Protein AF-A0A2V7B7Y8-F1 (afdb_monomer)

Solvent-accessible surface area (backbone atoms only — no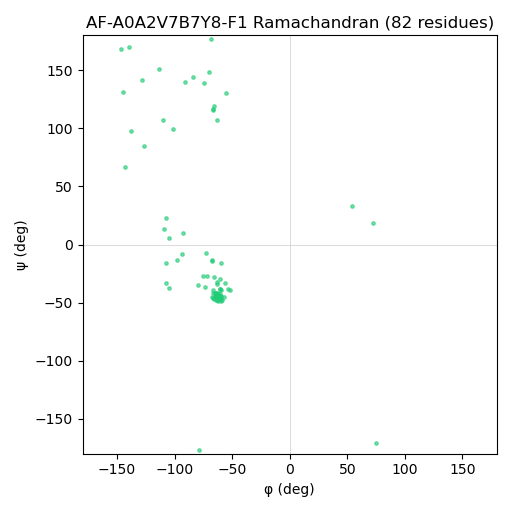t comparable to full-atom values): 4716 Å² total; per-residue (Å²): 137,84,92,70,79,80,82,41,69,66,55,50,50,52,52,50,53,52,50,51,48,52,52,43,21,56,44,37,76,80,52,54,90,46,60,52,80,53,70,30,77,92,50,37,63,37,67,64,37,95,86,26,74,66,6,24,36,90,50,20,20,34,40,53,26,37,51,27,50,48,39,42,55,52,51,52,51,52,48,50,76,73,74,108

Structure (mmCIF, N/CA/C/O backbone):
data_AF-A0A2V7B7Y8-F1
#
_entry.id   AF-A0A2V7B7Y8-F1
#
loop_
_atom_site.group_PDB
_atom_site.id
_atom_site.type_symbol
_atom_site.label_atom_id
_atom_site.label_alt_id
_atom_site.label_comp_id
_atom_site.label_asym_id
_atom_site.label_entity_id
_atom_site.label_seq_id
_atom_site.pdbx_PDB_ins_code
_atom_site.Cartn_x
_atom_site.Cartn_y
_atom_site.Cartn_z
_atom_site.occupancy
_atom_site.B_iso_or_equiv
_atom_site.auth_seq_id
_atom_site.auth_comp_id
_atom_site.auth_asym_id
_atom_site.auth_atom_id
_atom_site.pdbx_PDB_model_num
ATOM 1 N N . MET A 1 1 ? -23.970 12.139 27.250 1.00 48.34 1 MET A N 1
ATOM 2 C CA . MET A 1 1 ? -23.126 11.389 26.286 1.00 48.34 1 MET A CA 1
ATOM 3 C C . MET A 1 1 ? -22.567 12.347 25.231 1.00 48.34 1 MET A C 1
ATOM 5 O O . MET A 1 1 ? -23.233 12.630 24.245 1.00 48.34 1 MET A O 1
ATOM 9 N N . ARG A 1 2 ? -21.385 12.940 25.453 1.00 56.00 2 ARG A N 1
ATOM 10 C CA . ARG A 1 2 ? -20.836 13.989 24.572 1.00 56.00 2 ARG A CA 1
ATOM 11 C C . ARG A 1 2 ? -19.776 13.384 23.649 1.00 56.00 2 ARG A C 1
ATOM 13 O O . ARG A 1 2 ? -18.642 13.174 24.060 1.00 56.00 2 ARG A O 1
ATOM 20 N N . ARG A 1 3 ? -20.161 13.084 22.405 1.00 62.66 3 ARG A N 1
ATOM 21 C CA . ARG A 1 3 ? -19.255 12.626 21.341 1.00 62.66 3 ARG A CA 1
ATOM 22 C C . ARG A 1 3 ? -18.235 13.726 21.027 1.00 62.66 3 ARG A C 1
ATOM 24 O O . ARG A 1 3 ? -18.604 14.730 20.426 1.00 62.66 3 ARG A O 1
ATOM 31 N N . ARG A 1 4 ? -16.971 13.566 21.431 1.00 57.38 4 ARG A N 1
ATOM 32 C CA . ARG A 1 4 ? -15.848 14.379 20.922 1.00 57.38 4 ARG A CA 1
ATOM 33 C C . ARG A 1 4 ? -14.559 13.551 20.768 1.00 57.38 4 ARG A C 1
ATOM 35 O O . ARG A 1 4 ? -13.590 13.835 21.461 1.00 57.38 4 ARG A O 1
ATOM 42 N N . PRO A 1 5 ? -14.502 12.567 19.850 1.00 55.53 5 PRO A N 1
ATOM 43 C CA . PRO A 1 5 ? -13.238 11.902 19.513 1.00 55.53 5 PRO A CA 1
ATOM 44 C C . PRO A 1 5 ? -12.276 12.789 18.686 1.00 55.53 5 PRO A C 1
ATOM 46 O O . PRO A 1 5 ? -11.128 12.429 18.481 1.00 55.53 5 PRO A O 1
ATOM 49 N N . LEU A 1 6 ? -12.708 13.975 18.237 1.00 56.09 6 LEU A N 1
ATOM 50 C CA . LEU A 1 6 ? -12.002 14.801 17.241 1.00 56.09 6 LEU A CA 1
ATOM 51 C C . LEU A 1 6 ? -11.031 15.854 17.809 1.00 56.09 6 LEU A C 1
ATOM 53 O O . LEU A 1 6 ? -10.569 16.714 17.066 1.00 56.09 6 LEU A O 1
ATOM 57 N N . ARG A 1 7 ? -10.730 15.845 19.114 1.00 63.00 7 ARG A N 1
ATOM 58 C CA . ARG A 1 7 ? -9.859 16.876 19.722 1.00 63.00 7 ARG A CA 1
ATOM 59 C C . ARG A 1 7 ? -8.377 16.484 19.789 1.00 63.00 7 ARG A C 1
ATOM 61 O O . ARG A 1 7 ? -7.550 17.327 20.115 1.00 63.00 7 ARG A O 1
ATOM 68 N N . HIS A 1 8 ? -8.042 15.236 19.461 1.00 79.31 8 HIS A N 1
ATOM 69 C CA . HIS A 1 8 ? -6.672 14.729 19.481 1.00 79.31 8 HIS A CA 1
ATOM 70 C C . HIS A 1 8 ? -6.195 14.480 18.052 1.00 79.31 8 HIS A C 1
ATOM 72 O O . HIS A 1 8 ? -6.622 13.527 17.406 1.00 79.31 8 HIS A O 1
ATOM 78 N N . VAL A 1 9 ? -5.296 15.344 17.574 1.00 84.94 9 VAL A N 1
ATOM 79 C CA . VAL A 1 9 ? -4.707 15.288 16.224 1.00 84.94 9 VAL A CA 1
ATOM 80 C C . VAL A 1 9 ? -4.140 13.898 15.922 1.00 84.94 9 VAL A C 1
ATOM 82 O O . VAL A 1 9 ? -4.361 13.371 14.837 1.00 84.94 9 VAL A O 1
ATOM 85 N N . THR A 1 10 ? -3.510 13.261 16.912 1.00 88.69 10 THR A N 1
ATOM 86 C CA . THR A 1 10 ? -2.969 11.900 16.814 1.00 88.69 10 THR A CA 1
ATOM 87 C C . THR A 1 10 ? -4.041 10.853 16.515 1.00 88.69 10 THR A C 1
ATOM 89 O O . THR A 1 10 ? -3.827 9.985 15.675 1.00 88.69 10 THR A O 1
ATOM 92 N N . PHE A 1 11 ? -5.208 10.939 17.164 1.00 89.00 11 PHE A N 1
ATOM 93 C CA . PHE A 1 11 ? -6.305 9.996 16.932 1.00 89.00 11 PHE A CA 1
ATOM 94 C C . PHE A 1 11 ? -6.871 10.162 15.520 1.00 89.00 11 PH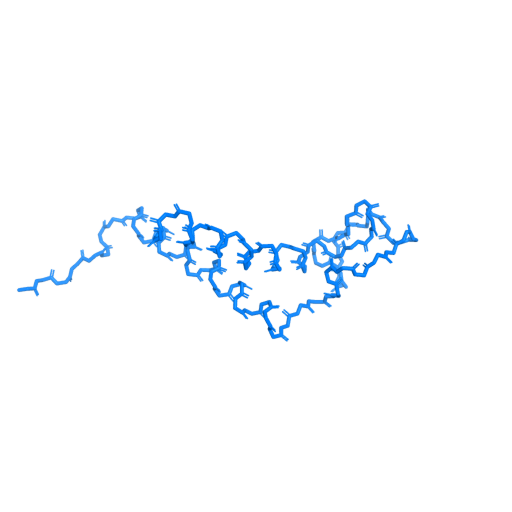E A C 1
ATOM 96 O O . PHE A 1 11 ? -7.033 9.180 14.799 1.00 89.00 11 PHE A O 1
ATOM 103 N N . THR A 1 12 ? -7.102 11.406 15.094 1.00 90.88 12 THR A N 1
ATOM 104 C CA . THR A 1 12 ? -7.590 11.700 13.741 1.00 90.88 12 THR A CA 1
ATOM 105 C C . THR A 1 12 ? -6.597 11.241 12.671 1.00 90.88 12 THR A C 1
ATOM 107 O O . THR A 1 12 ? -7.013 10.625 11.693 1.00 90.88 12 THR A O 1
ATOM 110 N N . LEU A 1 13 ? -5.293 11.475 12.866 1.00 93.00 13 LEU A N 1
ATOM 111 C CA . LEU A 1 13 ? -4.235 10.987 11.973 1.00 93.00 13 LEU A CA 1
ATOM 112 C C . LEU A 1 13 ? -4.216 9.460 11.892 1.00 93.00 13 LEU A C 1
ATOM 114 O O . LEU A 1 13 ? -4.189 8.911 10.793 1.00 93.00 13 LEU A O 1
ATOM 118 N N . GLY A 1 14 ? -4.277 8.777 13.037 1.00 92.25 14 GLY A N 1
ATOM 119 C CA . GLY A 1 14 ? -4.297 7.315 13.084 1.00 92.25 14 GLY A CA 1
ATOM 120 C C . GLY A 1 14 ? -5.489 6.731 12.326 1.00 92.25 14 GLY A C 1
ATOM 121 O O . GLY A 1 14 ? -5.318 5.840 11.492 1.00 92.25 14 GLY A O 1
ATOM 122 N N . VAL A 1 15 ? -6.687 7.282 12.546 1.00 93.00 15 VAL A N 1
ATOM 123 C CA . VAL A 1 15 ? -7.898 6.877 11.815 1.00 93.00 15 VAL A CA 1
ATOM 124 C C . VAL A 1 15 ? -7.768 7.172 10.321 1.00 93.00 15 VAL A C 1
ATOM 126 O O . VAL A 1 15 ? -8.103 6.310 9.511 1.00 93.00 15 VAL A O 1
ATOM 129 N N . ALA A 1 16 ? -7.256 8.343 9.936 1.00 94.62 16 ALA A N 1
ATOM 130 C CA . ALA A 1 16 ? -7.100 8.724 8.533 1.00 94.62 16 ALA A CA 1
ATOM 131 C C . ALA A 1 16 ? -6.140 7.789 7.780 1.00 94.62 16 ALA A C 1
ATOM 133 O O . ALA A 1 16 ? -6.500 7.269 6.724 1.00 94.62 16 ALA A O 1
ATOM 134 N N . VAL A 1 17 ? -4.957 7.516 8.342 1.00 93.62 17 VAL A N 1
ATOM 135 C CA . VAL A 1 17 ? -3.963 6.613 7.736 1.00 93.62 17 VAL A CA 1
ATOM 136 C C . VAL A 1 17 ? -4.499 5.185 7.656 1.00 93.62 17 VAL A C 1
ATOM 138 O O . VAL A 1 17 ? -4.399 4.550 6.609 1.00 93.62 17 VAL A O 1
ATOM 141 N N . THR A 1 18 ? -5.124 4.691 8.728 1.00 93.25 18 THR A N 1
ATOM 142 C CA . THR A 1 18 ? -5.707 3.339 8.741 1.00 93.25 18 THR A CA 1
ATOM 143 C C . THR A 1 18 ? -6.808 3.208 7.693 1.00 93.25 18 THR A C 1
ATOM 145 O O . THR A 1 18 ? -6.824 2.248 6.927 1.00 93.25 18 THR A O 1
ATOM 148 N N . THR A 1 19 ? -7.695 4.203 7.603 1.00 94.56 19 THR A N 1
ATOM 149 C CA . THR A 1 19 ? -8.766 4.229 6.597 1.00 94.56 19 THR A CA 1
ATOM 150 C C . THR A 1 19 ? -8.183 4.233 5.187 1.00 94.56 19 THR A C 1
ATOM 152 O O . THR A 1 19 ? -8.630 3.461 4.343 1.00 94.56 19 THR A O 1
ATOM 155 N N . LEU A 1 20 ? -7.148 5.038 4.932 1.00 94.69 20 LEU A N 1
ATOM 156 C CA . LEU A 1 20 ? -6.471 5.078 3.636 1.00 94.69 20 LEU A CA 1
ATOM 157 C C . LEU A 1 20 ? -5.871 3.715 3.252 1.00 94.69 20 LEU A C 1
ATOM 159 O O . LEU A 1 20 ? -6.038 3.277 2.113 1.00 94.69 20 LEU A O 1
ATOM 163 N N . LEU A 1 21 ? -5.212 3.024 4.188 1.00 93.00 21 LEU A N 1
ATOM 164 C CA . LEU A 1 21 ? -4.644 1.693 3.946 1.00 93.00 21 LEU A CA 1
ATOM 165 C C . LEU A 1 21 ? -5.726 0.654 3.644 1.00 93.00 21 LEU A C 1
ATOM 167 O O . LEU A 1 21 ? -5.585 -0.111 2.691 1.00 93.00 21 LEU A O 1
ATOM 171 N N . VAL A 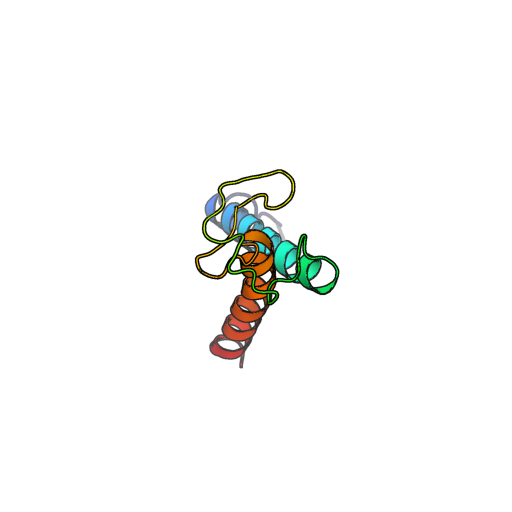1 22 ? -6.818 0.657 4.412 1.00 94.12 22 VAL A N 1
ATOM 172 C CA . VAL A 1 22 ? -7.955 -0.250 4.193 1.00 94.12 22 VAL A CA 1
ATOM 173 C C . VAL A 1 22 ? -8.599 0.007 2.833 1.00 94.12 22 VAL A C 1
ATOM 175 O O . VAL A 1 22 ? -8.850 -0.943 2.098 1.00 94.12 22 VAL A O 1
ATOM 178 N N . LEU A 1 23 ? -8.813 1.271 2.456 1.00 94.12 23 LEU A N 1
ATOM 179 C CA . LEU A 1 23 ? -9.351 1.624 1.140 1.00 94.12 23 LEU A CA 1
ATOM 180 C C . LEU A 1 23 ? -8.413 1.198 0.008 1.00 94.12 23 LEU A C 1
ATOM 182 O O . LEU A 1 23 ? -8.874 0.658 -0.992 1.00 94.12 23 LEU A O 1
ATOM 186 N N . THR A 1 24 ? -7.105 1.388 0.175 1.00 90.94 24 THR A N 1
ATOM 187 C CA . THR A 1 24 ? -6.100 0.972 -0.816 1.00 90.94 24 THR A CA 1
ATOM 188 C C . THR A 1 24 ? -6.093 -0.548 -0.995 1.00 90.94 24 THR A C 1
ATOM 190 O O . THR A 1 24 ? -6.060 -1.040 -2.122 1.00 90.94 24 THR A O 1
ATOM 193 N N . ALA A 1 25 ? -6.170 -1.297 0.106 1.00 91.31 25 ALA A N 1
ATOM 194 C CA . ALA A 1 25 ? -6.254 -2.753 0.088 1.00 91.31 25 ALA A CA 1
ATOM 195 C C . ALA A 1 25 ? -7.575 -3.247 -0.521 1.00 91.31 25 ALA A C 1
ATOM 197 O O . ALA A 1 25 ? -7.571 -4.172 -1.323 1.00 91.31 25 ALA A O 1
ATOM 198 N N . ALA A 1 26 ? -8.703 -2.617 -0.188 1.00 92.12 26 ALA A N 1
ATOM 199 C CA . ALA A 1 26 ? -10.000 -2.957 -0.768 1.00 92.12 26 ALA A CA 1
ATOM 200 C C . ALA A 1 26 ? -10.032 -2.672 -2.277 1.00 92.12 26 ALA A C 1
ATOM 202 O O . ALA A 1 26 ? -10.489 -3.507 -3.056 1.00 92.12 26 ALA A O 1
ATOM 203 N N . LEU A 1 27 ? -9.488 -1.527 -2.700 1.00 91.38 27 LEU A N 1
ATOM 204 C CA . LEU A 1 27 ? -9.377 -1.169 -4.111 1.00 91.38 27 LEU A CA 1
ATOM 205 C C . LEU A 1 27 ? -8.526 -2.189 -4.877 1.00 91.38 27 LEU A C 1
ATOM 207 O O . LEU A 1 27 ? -8.897 -2.565 -5.985 1.00 91.38 27 LEU A O 1
ATOM 211 N N . SER A 1 28 ? -7.455 -2.708 -4.266 1.00 89.69 28 SER A N 1
ATOM 212 C CA . SER A 1 28 ? -6.570 -3.706 -4.885 1.00 89.69 28 SER A CA 1
ATOM 213 C C . SER A 1 28 ? -7.199 -5.081 -5.116 1.00 89.69 28 SER A C 1
ATOM 215 O O . SER A 1 28 ? -6.645 -5.894 -5.862 1.00 89.69 28 SER A O 1
ATOM 217 N N . LEU A 1 29 ? -8.354 -5.358 -4.503 1.00 86.25 29 LEU A N 1
ATOM 218 C CA . LEU A 1 29 ? -9.130 -6.567 -4.782 1.00 86.25 29 LEU A CA 1
ATOM 219 C C . LEU A 1 29 ? -9.878 -6.477 -6.115 1.00 86.25 29 LEU A C 1
ATOM 221 O O . LEU A 1 29 ? -10.134 -7.512 -6.724 1.00 86.25 29 LEU A O 1
ATOM 225 N N . VAL A 1 30 ? -10.216 -5.263 -6.558 1.00 88.00 30 VAL A N 1
ATOM 226 C CA . VAL A 1 30 ? -10.992 -5.020 -7.783 1.00 88.00 30 VAL A CA 1
ATOM 227 C C . VAL A 1 30 ? -10.105 -4.499 -8.913 1.00 88.00 30 VAL A C 1
ATOM 229 O O . VAL A 1 30 ? -10.309 -4.863 -10.067 1.00 88.00 30 VAL A O 1
ATOM 232 N N . TYR A 1 31 ? -9.118 -3.658 -8.594 1.00 87.12 31 TYR A N 1
ATOM 233 C CA . TYR A 1 31 ? -8.273 -2.986 -9.574 1.00 87.12 31 TYR A CA 1
ATOM 234 C C . TYR A 1 31 ? -6.834 -2.810 -9.086 1.00 87.12 31 TYR A C 1
ATOM 236 O O . TYR A 1 31 ? -6.577 -2.260 -8.013 1.00 87.12 31 TYR A O 1
ATOM 244 N N . THR A 1 32 ? -5.888 -3.189 -9.940 1.00 83.81 32 THR A N 1
ATOM 245 C CA . THR A 1 32 ? -4.481 -2.792 -9.850 1.00 83.81 32 THR A CA 1
ATOM 246 C C . THR A 1 32 ? -4.028 -2.221 -11.199 1.00 83.81 32 THR A C 1
ATOM 248 O O . THR A 1 32 ? -4.444 -2.747 -12.231 1.00 83.81 32 THR A O 1
ATOM 251 N N . PRO A 1 33 ? -3.187 -1.167 -11.221 1.00 81.62 33 PRO A N 1
ATOM 252 C CA . PRO A 1 33 ? -2.687 -0.556 -12.460 1.00 81.62 33 PRO A CA 1
ATOM 253 C C . PRO A 1 33 ? -2.020 -1.540 -13.426 1.00 81.62 33 PRO A C 1
ATOM 255 O O . PRO A 1 33 ? -2.183 -1.434 -14.637 1.00 81.62 33 PRO A O 1
ATOM 258 N N . ALA A 1 34 ? -1.278 -2.501 -12.883 1.00 82.62 34 ALA A N 1
ATOM 259 C CA . ALA A 1 34 ? -0.675 -3.592 -13.626 1.00 82.62 34 ALA A CA 1
ATOM 260 C C . ALA A 1 34 ? -0.791 -4.890 -12.819 1.00 82.62 34 ALA A C 1
ATOM 262 O O . ALA A 1 34 ? -1.170 -4.881 -11.643 1.00 82.62 34 ALA A O 1
ATOM 263 N N . ASP A 1 35 ? -0.469 -6.019 -13.448 1.00 80.38 35 ASP A N 1
ATOM 264 C CA . ASP A 1 35 ? -0.396 -7.297 -12.746 1.00 80.38 35 ASP A CA 1
ATOM 265 C C . ASP A 1 35 ? 0.779 -7.259 -11.741 1.00 80.38 35 ASP A C 1
ATOM 267 O O . ASP A 1 35 ? 1.939 -7.132 -12.146 1.00 80.38 35 ASP A O 1
ATOM 271 N N . PRO A 1 36 ? 0.514 -7.361 -10.423 1.00 78.44 36 PRO A N 1
ATOM 272 C CA . PRO A 1 36 ? 1.549 -7.288 -9.393 1.00 78.44 36 PRO A CA 1
ATOM 273 C C . PRO A 1 36 ? 2.524 -8.478 -9.408 1.00 78.44 36 PRO A C 1
ATOM 275 O O . PRO A 1 36 ? 3.562 -8.419 -8.738 1.00 78.44 36 PRO A O 1
ATOM 278 N N . LEU A 1 37 ? 2.203 -9.562 -10.119 1.00 80.88 37 LEU A N 1
ATOM 279 C CA . LEU A 1 37 ? 3.035 -10.762 -10.234 1.00 80.88 37 LEU A CA 1
ATOM 280 C C . LEU A 1 37 ? 3.700 -10.905 -11.608 1.00 80.88 37 LEU A C 1
ATOM 282 O O . LEU A 1 37 ? 4.674 -11.654 -11.714 1.00 80.88 37 LEU A O 1
ATOM 286 N N . ALA A 1 38 ? 3.238 -10.177 -12.626 1.00 82.88 38 ALA A N 1
ATOM 287 C CA . ALA A 1 38 ? 3.827 -10.224 -13.960 1.00 82.88 38 ALA A CA 1
ATOM 288 C C . ALA A 1 38 ? 5.250 -9.651 -13.958 1.00 82.88 38 ALA A C 1
ATOM 290 O O . ALA A 1 38 ? 5.473 -8.470 -13.700 1.00 82.88 38 ALA A O 1
ATOM 291 N N . MET A 1 39 ? 6.228 -10.505 -14.255 1.00 83.31 39 MET A N 1
ATOM 292 C CA . MET A 1 39 ? 7.637 -10.123 -14.324 1.00 83.31 39 MET A CA 1
ATOM 293 C C . MET A 1 39 ? 8.019 -9.701 -15.742 1.00 83.31 39 MET A C 1
ATOM 295 O O . MET A 1 39 ? 7.644 -10.351 -16.717 1.00 83.31 39 MET A O 1
ATOM 299 N N . SER A 1 40 ? 8.834 -8.652 -15.846 1.00 81.12 40 SER A N 1
ATOM 300 C CA . SER A 1 40 ? 9.383 -8.168 -17.113 1.00 81.12 40 SER A CA 1
ATOM 301 C C . SER A 1 40 ? 10.855 -7.811 -16.944 1.00 81.12 40 SER A C 1
ATOM 303 O O . SER A 1 40 ? 11.212 -6.720 -16.507 1.00 81.12 40 SER A O 1
ATOM 305 N N . ILE A 1 41 ? 11.750 -8.728 -17.320 1.00 78.75 41 ILE A N 1
ATOM 306 C CA . ILE A 1 41 ? 13.202 -8.503 -17.197 1.00 78.75 41 ILE A CA 1
ATOM 307 C C . ILE A 1 41 ? 13.651 -7.321 -18.072 1.00 78.75 41 ILE A C 1
ATOM 309 O O . ILE A 1 41 ? 14.534 -6.559 -17.675 1.00 78.75 41 ILE A O 1
ATOM 313 N N . ALA A 1 42 ? 13.012 -7.137 -19.231 1.00 80.88 42 ALA A N 1
ATOM 314 C CA . ALA A 1 42 ? 13.288 -6.028 -20.140 1.00 80.88 42 ALA A CA 1
ATOM 315 C C . ALA A 1 42 ? 12.917 -4.656 -19.542 1.00 80.88 42 ALA A C 1
ATOM 317 O O . ALA A 1 42 ? 13.535 -3.654 -19.890 1.00 80.88 42 ALA A O 1
ATOM 318 N N . GLY A 1 43 ? 11.935 -4.609 -18.635 1.00 78.00 43 GLY A N 1
ATOM 319 C CA . GLY A 1 43 ? 11.406 -3.383 -18.032 1.00 78.00 43 GLY A CA 1
ATOM 320 C C . GLY A 1 43 ? 11.800 -3.155 -16.571 1.00 78.00 43 GLY A C 1
ATOM 321 O O . GLY A 1 43 ? 11.076 -2.465 -15.859 1.00 78.00 43 GLY A O 1
ATOM 322 N N . ARG A 1 44 ? 12.896 -3.751 -16.086 1.00 85.81 44 ARG A N 1
ATOM 323 C CA . ARG A 1 44 ? 13.346 -3.623 -14.686 1.00 85.81 44 ARG A CA 1
ATOM 324 C C . ARG A 1 44 ? 13.886 -2.232 -14.348 1.00 85.81 44 ARG A C 1
ATOM 326 O O . ARG A 1 44 ? 14.526 -1.604 -15.188 1.00 85.81 44 ARG A O 1
ATOM 333 N N . LEU A 1 45 ? 13.710 -1.816 -13.091 1.00 84.06 45 LEU A N 1
ATOM 334 C CA . LEU A 1 45 ? 14.252 -0.565 -12.534 1.00 84.06 45 LEU A CA 1
ATOM 335 C C . LEU A 1 45 ? 13.874 0.689 -13.342 1.00 84.06 45 LEU A C 1
ATOM 337 O O . LEU A 1 45 ? 14.649 1.643 -13.430 1.00 84.06 45 LEU A O 1
ATOM 341 N N . GLN A 1 46 ? 12.688 0.691 -13.947 1.00 87.56 46 GLN A N 1
ATOM 342 C CA . GLN A 1 46 ? 12.167 1.876 -14.612 1.00 87.56 46 GLN A CA 1
ATOM 343 C C . GLN A 1 46 ? 11.696 2.886 -13.569 1.00 87.56 46 GLN A C 1
ATOM 345 O O . GLN A 1 46 ? 11.080 2.527 -12.563 1.00 87.56 46 GLN A O 1
ATOM 350 N N . GLY A 1 47 ? 11.984 4.162 -13.824 1.00 87.56 47 GLY A N 1
ATOM 351 C CA . GLY A 1 47 ? 11.502 5.259 -12.995 1.00 87.56 47 GLY A CA 1
ATOM 352 C C . GLY A 1 47 ? 9.983 5.472 -13.100 1.00 87.56 47 GLY A C 1
ATOM 353 O O . GLY A 1 47 ? 9.305 4.806 -13.889 1.00 87.56 47 GLY A O 1
ATOM 354 N N . PRO A 1 48 ? 9.441 6.423 -12.321 1.00 88.94 48 PRO A N 1
ATOM 355 C CA . PRO A 1 48 ? 8.030 6.796 -12.365 1.00 88.94 48 PRO A CA 1
ATOM 356 C C . PRO A 1 48 ? 7.584 7.190 -13.778 1.00 88.94 48 PRO A C 1
ATOM 358 O O . PRO A 1 48 ? 8.220 8.014 -14.436 1.00 88.94 48 PRO A O 1
ATOM 361 N N . SER A 1 49 ? 6.475 6.622 -14.241 1.00 86.56 49 SER A N 1
ATOM 362 C CA . SER A 1 49 ? 5.861 6.923 -15.537 1.00 86.56 49 SER A CA 1
ATOM 363 C C . SER A 1 49 ? 4.337 6.820 -15.456 1.00 86.56 49 SER A C 1
ATOM 365 O O . SER A 1 49 ? 3.793 6.299 -14.488 1.00 86.56 49 SER A O 1
ATOM 367 N N . ALA A 1 50 ? 3.622 7.290 -16.482 1.00 83.38 50 ALA A N 1
ATOM 368 C CA . ALA A 1 50 ? 2.162 7.162 -16.528 1.00 83.38 50 ALA A CA 1
ATOM 369 C C . ALA A 1 50 ? 1.689 5.693 -16.513 1.00 83.38 50 ALA A C 1
ATOM 371 O O . ALA A 1 50 ? 0.617 5.405 -15.990 1.00 83.38 50 ALA A O 1
ATOM 372 N N . ALA A 1 51 ? 2.496 4.773 -17.057 1.00 84.19 51 ALA A N 1
ATOM 373 C CA . ALA A 1 51 ? 2.232 3.335 -17.019 1.00 84.19 51 ALA A CA 1
ATOM 374 C C . ALA A 1 51 ? 2.612 2.704 -15.668 1.00 84.19 51 ALA A C 1
ATOM 376 O O . ALA A 1 51 ? 1.923 1.806 -15.193 1.00 84.19 51 ALA A O 1
ATOM 377 N N . HIS A 1 52 ? 3.681 3.205 -15.041 1.00 85.44 52 HIS A N 1
ATOM 378 C CA . HIS A 1 52 ? 4.181 2.746 -13.748 1.00 85.44 52 HIS A CA 1
ATOM 379 C C . HIS A 1 52 ? 4.324 3.929 -12.790 1.00 85.44 52 HIS A C 1
ATOM 381 O O . HIS A 1 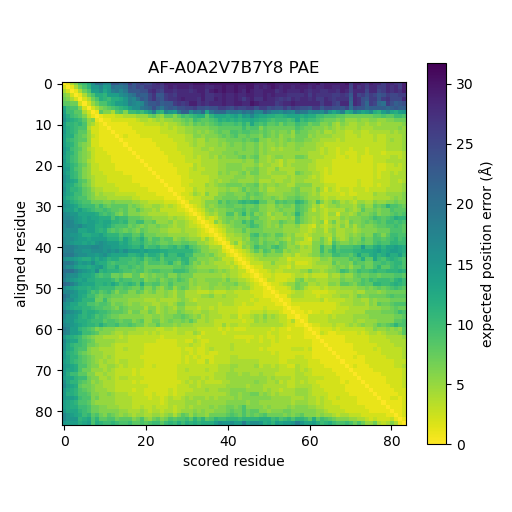52 ? 5.420 4.488 -12.680 1.00 85.44 52 HIS A O 1
ATOM 387 N N . PRO A 1 53 ? 3.252 4.341 -12.085 1.00 85.56 53 PRO A N 1
ATOM 388 C CA . PRO A 1 53 ? 3.256 5.574 -11.295 1.00 85.56 53 PRO A CA 1
ATOM 389 C C . PRO A 1 53 ? 4.381 5.633 -10.261 1.00 85.56 53 PRO A C 1
ATOM 391 O O . PRO A 1 53 ? 4.925 6.703 -10.005 1.00 85.56 53 PRO A O 1
ATOM 394 N N . PHE A 1 54 ? 4.761 4.481 -9.700 1.00 87.50 54 PHE A N 1
ATOM 395 C CA . PHE A 1 54 ? 5.872 4.341 -8.749 1.00 87.50 54 PHE A CA 1
ATOM 396 C C . PHE A 1 54 ? 7.092 3.616 -9.340 1.00 87.50 54 PHE A C 1
ATOM 398 O O . PHE A 1 54 ? 7.996 3.230 -8.601 1.00 87.50 54 PHE A O 1
ATOM 405 N N . GLY A 1 55 ? 7.132 3.441 -10.661 1.00 89.25 55 GLY A N 1
ATOM 406 C CA . GLY A 1 55 ? 8.177 2.701 -11.356 1.00 89.25 55 GLY A CA 1
ATOM 407 C C . GLY A 1 55 ? 8.060 1.185 -11.202 1.00 89.25 55 GLY A C 1
ATOM 408 O O . GLY A 1 55 ? 7.062 0.652 -10.698 1.00 89.25 55 GLY A O 1
ATOM 409 N N . THR A 1 56 ? 9.100 0.490 -11.654 1.00 90.88 5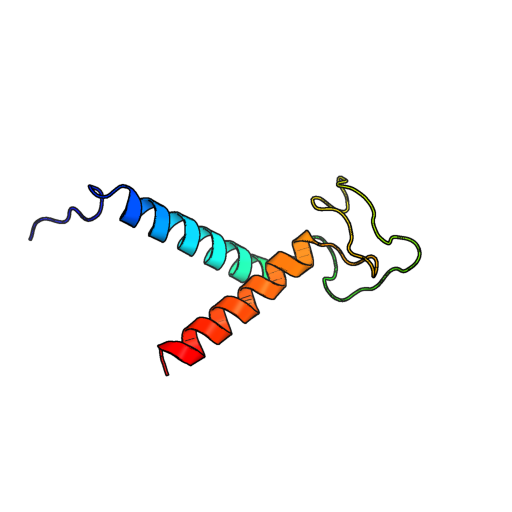6 THR A N 1
ATOM 410 C CA . THR A 1 56 ? 9.188 -0.970 -11.594 1.00 90.88 56 THR A CA 1
ATOM 411 C C . THR A 1 56 ? 10.293 -1.440 -10.653 1.00 90.88 56 THR A C 1
ATOM 413 O O . THR A 1 56 ? 11.303 -0.767 -10.442 1.00 90.88 56 THR A O 1
ATOM 416 N N . ASP A 1 57 ? 10.108 -2.618 -10.061 1.00 88.56 57 ASP A N 1
ATOM 417 C CA . ASP A 1 57 ? 11.114 -3.225 -9.193 1.00 88.56 57 ASP A CA 1
ATOM 418 C C . ASP A 1 57 ? 12.251 -3.904 -9.988 1.00 88.56 57 ASP A C 1
ATOM 420 O O . ASP A 1 57 ? 12.310 -3.877 -11.221 1.00 88.56 57 ASP A O 1
ATOM 424 N N . GLN A 1 58 ? 13.180 -4.546 -9.273 1.00 86.75 58 GLN A N 1
ATOM 425 C CA . GLN A 1 58 ? 14.307 -5.285 -9.864 1.00 86.75 58 GLN A CA 1
ATOM 426 C C . GLN A 1 58 ? 13.890 -6.445 -10.795 1.00 86.75 58 GLN A C 1
ATOM 428 O O . GLN A 1 58 ? 14.709 -6.935 -11.570 1.00 86.75 58 GLN A O 1
ATOM 433 N N . TYR A 1 59 ? 12.625 -6.869 -10.730 1.00 84.81 59 TYR A N 1
ATOM 434 C CA . TYR A 1 59 ? 12.024 -7.909 -11.566 1.00 84.81 59 TYR A CA 1
ATOM 435 C C . TYR A 1 59 ? 11.093 -7.326 -12.646 1.00 84.81 59 TYR A C 1
ATOM 437 O O . TYR A 1 59 ? 10.415 -8.079 -13.347 1.00 84.81 59 TYR A O 1
ATOM 445 N N . GLY A 1 60 ? 11.040 -5.995 -12.769 1.00 84.06 60 GLY A N 1
ATOM 446 C CA . GLY A 1 60 ? 10.166 -5.285 -13.700 1.00 84.06 60 GLY A CA 1
ATOM 447 C C . GLY A 1 60 ? 8.694 -5.295 -13.317 1.00 84.06 60 GLY A C 1
ATOM 448 O O . GLY A 1 60 ? 7.853 -5.053 -14.176 1.00 84.06 60 GLY A O 1
ATOM 449 N N . ARG A 1 61 ? 8.371 -5.587 -12.054 1.00 89.38 61 ARG A N 1
ATOM 450 C CA . ARG A 1 61 ? 6.989 -5.557 -11.560 1.00 89.38 61 ARG A CA 1
ATOM 451 C C . ARG A 1 61 ? 6.604 -4.145 -11.161 1.00 89.38 61 ARG A C 1
ATOM 453 O O . ARG A 1 61 ? 7.419 -3.433 -10.578 1.00 89.38 61 ARG A O 1
ATOM 460 N N . ASP A 1 62 ? 5.352 -3.777 -11.396 1.00 90.06 62 ASP A N 1
ATOM 461 C CA . ASP A 1 62 ? 4.820 -2.476 -11.000 1.00 90.06 62 ASP A CA 1
ATOM 462 C C . ASP A 1 62 ? 4.782 -2.322 -9.470 1.00 90.06 62 ASP A C 1
ATOM 464 O O . ASP A 1 62 ? 4.125 -3.088 -8.753 1.00 90.06 62 ASP A O 1
ATOM 468 N N . VAL A 1 63 ? 5.505 -1.322 -8.958 1.00 90.81 63 VAL A N 1
ATOM 469 C CA . VAL A 1 63 ? 5.685 -1.118 -7.512 1.00 90.81 63 VAL A CA 1
ATOM 470 C C . VAL A 1 63 ? 4.372 -0.727 -6.835 1.00 90.81 63 VAL A C 1
ATOM 472 O O . VAL A 1 63 ? 4.080 -1.216 -5.742 1.00 90.81 63 VAL A O 1
ATOM 475 N N . LEU A 1 64 ? 3.554 0.109 -7.479 1.00 89.69 64 LEU A N 1
ATOM 476 C CA . LEU A 1 64 ? 2.272 0.548 -6.924 1.00 89.69 64 LEU A CA 1
ATOM 477 C C . LEU A 1 64 ? 1.324 -0.642 -6.738 1.00 89.69 64 LEU A C 1
ATOM 479 O O . LEU A 1 64 ? 0.782 -0.843 -5.650 1.00 89.69 64 LEU A O 1
ATOM 483 N N . SER A 1 65 ? 1.194 -1.481 -7.762 1.00 89.44 65 SER A N 1
ATOM 484 C CA . SER A 1 65 ? 0.373 -2.694 -7.730 1.00 89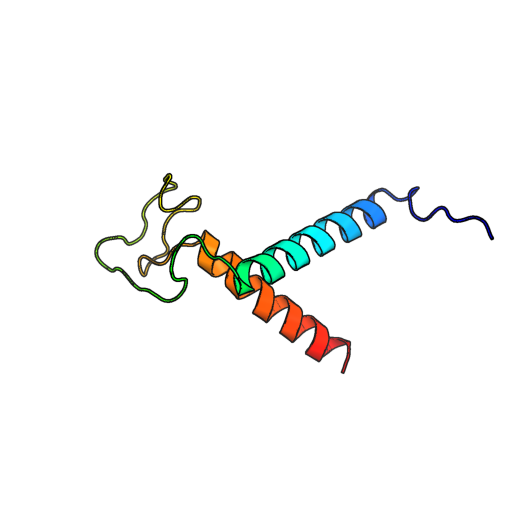.44 65 SER A CA 1
ATOM 485 C C . SER A 1 65 ? 0.856 -3.668 -6.649 1.00 89.44 65 SER A C 1
ATOM 487 O O . SER A 1 65 ? 0.044 -4.253 -5.925 1.00 89.44 65 SER A O 1
ATOM 489 N N . ARG A 1 66 ? 2.179 -3.794 -6.460 1.00 91.31 66 ARG A N 1
ATOM 490 C CA . ARG A 1 66 ? 2.772 -4.607 -5.381 1.00 91.31 66 ARG A CA 1
ATOM 491 C C . ARG A 1 66 ? 2.453 -4.064 -3.989 1.00 91.31 66 ARG A C 1
ATOM 493 O O . ARG A 1 66 ? 2.125 -4.856 -3.108 1.00 91.31 66 ARG A O 1
ATOM 500 N N . ILE A 1 67 ? 2.505 -2.748 -3.788 1.00 91.56 67 ILE A N 1
ATOM 501 C CA . ILE A 1 67 ? 2.130 -2.116 -2.512 1.00 91.56 67 ILE A CA 1
ATOM 502 C C . ILE A 1 67 ? 0.642 -2.336 -2.231 1.00 91.56 67 ILE A C 1
ATOM 504 O O . ILE A 1 67 ? 0.277 -2.778 -1.143 1.00 91.56 67 ILE A O 1
ATOM 508 N N . MET A 1 68 ? -0.211 -2.094 -3.227 1.00 92.69 68 MET A N 1
ATOM 509 C CA . MET A 1 68 ? -1.658 -2.277 -3.131 1.00 92.69 68 MET A CA 1
ATOM 510 C C . MET A 1 68 ? -2.035 -3.714 -2.745 1.00 92.69 68 MET A C 1
ATOM 512 O O . MET A 1 68 ? -2.862 -3.925 -1.851 1.00 92.69 68 MET A O 1
ATOM 516 N N . ARG A 1 69 ? -1.409 -4.716 -3.375 1.00 93.06 69 ARG A N 1
ATOM 517 C CA . ARG A 1 69 ? -1.658 -6.125 -3.043 1.00 93.06 69 ARG A CA 1
ATOM 518 C C . ARG A 1 69 ? -1.021 -6.535 -1.713 1.00 93.06 69 ARG A C 1
ATOM 520 O O . ARG A 1 69 ? -1.634 -7.281 -0.954 1.00 93.06 69 ARG A O 1
ATOM 527 N N . GLY A 1 70 ? 0.163 -6.010 -1.401 1.00 90.94 70 GLY A N 1
ATOM 528 C CA . GLY A 1 70 ? 0.843 -6.223 -0.123 1.00 90.94 70 GLY A CA 1
ATOM 529 C C . GLY A 1 70 ? 0.061 -5.671 1.075 1.00 90.94 70 GLY A C 1
ATOM 530 O O . GLY A 1 70 ? 0.078 -6.270 2.150 1.00 90.94 70 GLY A O 1
ATOM 531 N N . ALA A 1 71 ? -0.695 -4.585 0.890 1.00 92.88 71 ALA A N 1
ATOM 532 C CA . ALA A 1 71 ? -1.550 -4.022 1.933 1.00 92.88 71 ALA A CA 1
ATOM 533 C C . ALA A 1 71 ? -2.608 -5.027 2.427 1.00 92.88 71 ALA A C 1
ATOM 535 O O . ALA A 1 71 ? -2.827 -5.131 3.632 1.00 92.88 71 ALA A O 1
ATOM 536 N N . VAL A 1 72 ? -3.200 -5.822 1.524 1.00 92.94 72 VAL A N 1
ATOM 537 C CA . VAL A 1 72 ? -4.161 -6.883 1.885 1.00 92.94 72 VAL A CA 1
ATOM 538 C C . VAL A 1 72 ? -3.506 -7.906 2.808 1.00 92.94 72 VAL A C 1
ATOM 540 O O . VAL A 1 72 ? -4.052 -8.224 3.863 1.00 92.94 72 VAL A O 1
ATOM 543 N N . THR A 1 73 ? -2.315 -8.389 2.443 1.00 92.81 73 THR A N 1
ATOM 544 C CA . THR A 1 73 ? -1.587 -9.370 3.257 1.00 92.81 73 THR A CA 1
ATOM 545 C C . THR A 1 73 ? -1.178 -8.802 4.612 1.00 92.81 73 THR A C 1
ATOM 547 O O . THR A 1 73 ? -1.353 -9.479 5.620 1.00 92.81 73 THR A O 1
ATOM 550 N N . SER A 1 74 ? -0.709 -7.553 4.671 1.00 93.62 74 SER A N 1
ATOM 551 C CA . SER A 1 74 ? -0.321 -6.910 5.932 1.00 93.62 74 SER A CA 1
ATOM 552 C C . SER A 1 74 ? -1.506 -6.735 6.881 1.00 93.62 74 SER A C 1
ATOM 554 O O . SER A 1 74 ? -1.381 -7.016 8.071 1.00 93.62 74 SER A O 1
ATOM 556 N N . ILE A 1 75 ? -2.664 -6.310 6.361 1.00 92.62 75 ILE A N 1
ATOM 557 C CA . ILE A 1 75 ? -3.887 -6.169 7.161 1.00 92.62 75 ILE A CA 1
ATOM 558 C C . ILE A 1 75 ? -4.361 -7.540 7.647 1.00 92.62 75 ILE A C 1
ATOM 560 O O . ILE A 1 75 ? -4.638 -7.691 8.834 1.00 92.62 75 ILE A O 1
ATOM 564 N N . ALA A 1 76 ? -4.412 -8.546 6.767 1.00 93.81 76 ALA A N 1
ATOM 565 C CA . ALA A 1 76 ? -4.834 -9.896 7.136 1.00 93.81 76 ALA A CA 1
ATOM 566 C C . ALA A 1 76 ? -3.949 -10.487 8.244 1.00 93.81 76 ALA A C 1
ATOM 568 O O . ALA A 1 76 ? -4.467 -10.961 9.252 1.00 93.81 76 ALA A O 1
ATOM 569 N N . VAL A 1 77 ? -2.623 -10.395 8.099 1.00 94.88 77 VAL A N 1
ATOM 570 C CA . VAL A 1 77 ? -1.671 -10.869 9.115 1.00 94.88 77 VAL A CA 1
ATOM 571 C C . VAL A 1 77 ? -1.839 -10.107 10.427 1.00 94.88 77 VAL A C 1
ATOM 573 O O . VAL A 1 77 ? -1.870 -10.737 11.476 1.00 94.88 77 VAL A O 1
A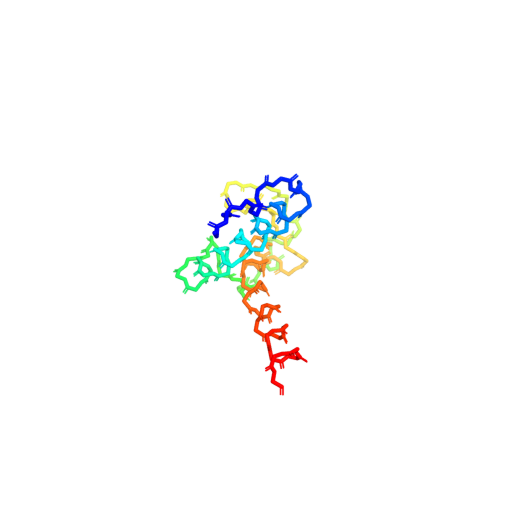TOM 576 N N . GLY A 1 78 ? -1.990 -8.779 10.392 1.00 93.38 78 GLY A N 1
ATOM 577 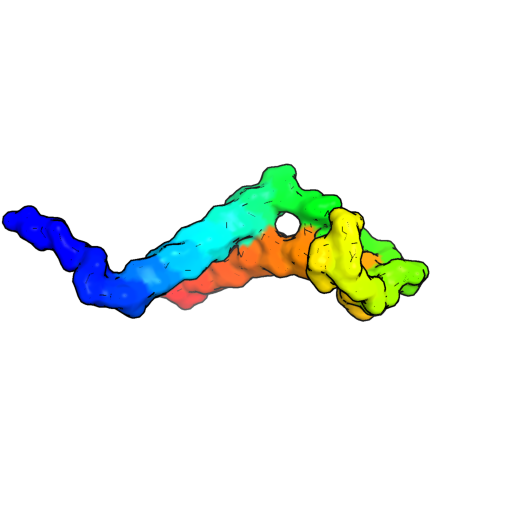C CA . GLY A 1 78 ? -2.192 -7.982 11.605 1.00 93.38 78 GLY A CA 1
ATOM 578 C C . GLY A 1 78 ? -3.477 -8.344 12.355 1.00 93.38 78 GLY A C 1
ATOM 579 O O . GLY A 1 78 ? -3.456 -8.485 13.575 1.00 93.38 78 GLY A O 1
ATOM 580 N N . VAL A 1 79 ? -4.583 -8.546 11.630 1.00 93.88 79 VAL A N 1
ATOM 581 C CA . VAL A 1 79 ? -5.864 -8.968 12.220 1.00 93.88 79 VAL A CA 1
ATOM 582 C C . VAL A 1 79 ? -5.752 -10.364 12.822 1.00 93.88 79 VAL A C 1
ATOM 584 O O . VAL A 1 79 ? -6.201 -10.565 13.945 1.00 93.88 79 VAL A O 1
ATOM 587 N N . ILE A 1 80 ? -5.132 -11.309 12.110 1.00 96.25 80 ILE A N 1
ATOM 588 C CA . ILE A 1 80 ? -4.968 -12.683 12.596 1.00 96.25 80 ILE A CA 1
ATOM 589 C C . ILE A 1 80 ? -4.038 -12.724 13.811 1.00 96.25 80 ILE A C 1
ATOM 591 O O . ILE A 1 80 ? -4.364 -13.370 14.790 1.00 96.25 80 ILE A O 1
ATOM 595 N N . ALA A 1 81 ? -2.897 -12.037 13.771 1.00 96.25 81 ALA A N 1
ATOM 596 C CA . ALA A 1 81 ? -1.886 -12.131 14.823 1.00 96.25 81 ALA A CA 1
ATOM 597 C C . ALA A 1 81 ? -2.289 -11.453 16.143 1.00 96.25 81 ALA A C 1
ATOM 599 O O . ALA A 1 81 ? -1.755 -11.807 17.189 1.00 96.25 81 ALA A O 1
ATOM 600 N N . VAL A 1 82 ? -3.158 -10.438 16.092 1.00 94.00 82 VAL A N 1
ATOM 601 C CA . VAL A 1 82 ? -3.563 -9.655 17.276 1.00 94.00 82 VAL A CA 1
ATOM 602 C C . VAL A 1 82 ? -4.990 -9.974 17.719 1.00 94.00 82 VAL A C 1
ATOM 604 O O . VAL A 1 82 ? -5.301 -9.868 18.903 1.00 94.00 82 VAL A O 1
ATOM 607 N N . GLY A 1 83 ? -5.877 -10.285 16.773 1.00 88.12 83 GLY A N 1
ATOM 608 C CA . GLY A 1 83 ? -7.312 -10.432 17.016 1.00 88.12 83 GLY A CA 1
ATOM 609 C C . GLY A 1 83 ? -7.804 -11.866 17.209 1.00 88.12 83 GLY A C 1
ATOM 610 O O . GLY A 1 83 ? -8.946 -12.025 17.641 1.00 88.12 83 GLY A O 1
ATOM 611 N N . LE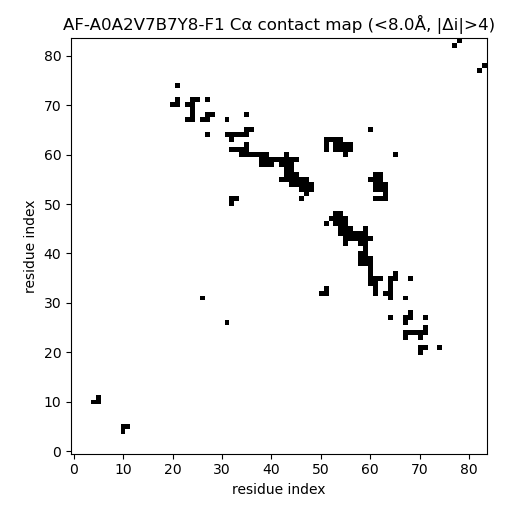U A 1 84 ? -6.992 -12.877 16.883 1.00 84.75 84 LEU A N 1
ATOM 612 C CA . LEU A 1 84 ? -7.282 -14.305 17.072 1.00 84.75 84 LEU A CA 1
ATOM 613 C C . LEU A 1 84 ? -6.255 -14.922 18.024 1.00 84.75 84 LEU A C 1
ATOM 615 O O . LEU A 1 84 ? -6.682 -15.760 18.847 1.00 84.75 84 LEU A O 1
#

pLDDT: mean 86.09, std 9.97, range [48.34, 96.25]

Foldseek 3Di:
DDDDPPPDPVSVVVVVVVVVLVVLLVVLVPDDLDDQPDFDCPQAPAPADPSQNHGAHRRNGRPSSVSSNVSNVVVVCVCVVPVD

Radius of gyration: 16.96 Å; Cα contacts (8 Å, |Δi|>4): 100; chains: 1; bounding box: 37×31×46 Å

Sequence (84 aa):
MRRRPLRHVTFTLGVAVTTLLVLTAALSLVYTPADPLAMSIAGRLQGPSAAHPFGTDQYGRDVLSRIMRGAVTSIAVGVIAVGL

Nearest PDB structures (foldseek):
  8xfc-assembly1_C  TM=8.656E-01  e=1.151E-03  Mycobacterium tuberculosis H37Rv
  8j5q-assembly1_C  TM=7.329E-01  e=1.052E-01  Mycobacterium tuberculosis H37Rv

Secondary structure (DSSP, 8-state):
----GGG-HHHHHHHHHHHHHHHHHHHHHH--SS-SS---GGGTT--S-SSSTT-B-TTS-BHHHHHHHHHHHHHHHHHHHHH-

Mean predicted aligned error: 7.09 Å